Protein AF-A0A0Q7RY65-F1 (afdb_monomer_lite)

pLDDT: mean 75.76, std 14.24, range [39.44, 94.62]

Radius of gyration: 16.36 Å; chains: 1; bounding box: 36×32×46 Å

Structure (mmCIF, N/CA/C/O backbone):
data_AF-A0A0Q7RY65-F1
#
_entry.id   AF-A0A0Q7RY65-F1
#
loop_
_atom_site.group_PDB
_atom_site.id
_atom_site.type_symbol
_atom_site.label_atom_id
_atom_site.label_alt_id
_atom_site.label_comp_id
_atom_site.label_asym_id
_atom_site.label_entity_id
_atom_site.label_seq_id
_atom_site.pdbx_PDB_ins_code
_atom_site.Cartn_x
_atom_site.Cartn_y
_atom_site.Cartn_z
_atom_site.occupancy
_atom_site.B_iso_or_equiv
_atom_site.auth_seq_id
_atom_site.auth_comp_id
_atom_site.auth_asym_id
_atom_site.auth_atom_id
_atom_site.pdbx_PDB_model_num
ATOM 1 N N . MET A 1 1 ? 21.106 17.024 -2.843 1.00 47.72 1 MET A N 1
ATOM 2 C CA . MET A 1 1 ? 20.033 16.094 -3.277 1.00 47.72 1 MET A CA 1
ATOM 3 C C . MET A 1 1 ? 19.678 15.037 -2.225 1.00 47.72 1 MET A C 1
ATOM 5 O O . MET A 1 1 ? 18.516 14.675 -2.132 1.00 47.72 1 MET A O 1
ATOM 9 N N . THR A 1 2 ? 20.611 14.593 -1.378 1.00 52.59 2 THR A N 1
ATOM 10 C CA . THR A 1 2 ? 20.388 13.578 -0.322 1.00 52.59 2 THR A CA 1
ATOM 11 C C . THR A 1 2 ? 19.384 13.972 0.772 1.00 52.59 2 THR A C 1
ATOM 13 O O . THR A 1 2 ? 18.606 13.130 1.206 1.00 52.59 2 THR A O 1
ATOM 16 N N . GLN A 1 3 ? 19.328 15.242 1.191 1.00 45.72 3 GLN A N 1
ATOM 17 C CA . GLN A 1 3 ? 18.389 15.688 2.237 1.00 45.72 3 GLN A CA 1
ATOM 18 C C . GLN A 1 3 ? 16.913 15.611 1.815 1.00 45.72 3 GLN A C 1
ATOM 20 O O . GLN A 1 3 ? 16.076 15.239 2.629 1.00 45.72 3 GLN A O 1
ATOM 25 N N . ALA A 1 4 ? 16.590 15.908 0.551 1.00 53.00 4 ALA A N 1
ATOM 26 C CA . ALA A 1 4 ? 15.216 15.842 0.049 1.00 53.00 4 ALA A CA 1
ATOM 27 C C . ALA A 1 4 ? 14.697 14.395 -0.015 1.00 53.00 4 ALA A C 1
ATOM 29 O O . ALA A 1 4 ? 13.539 14.145 0.312 1.00 53.00 4 ALA A O 1
ATOM 30 N N . ILE A 1 5 ? 15.573 13.446 -0.368 1.00 52.88 5 ILE A N 1
ATOM 31 C CA . ILE A 1 5 ? 15.277 12.005 -0.399 1.00 52.88 5 ILE A CA 1
ATOM 32 C C . ILE A 1 5 ? 15.056 11.476 1.022 1.00 52.88 5 ILE A C 1
ATOM 34 O O . ILE A 1 5 ? 14.090 10.765 1.287 1.00 52.88 5 ILE A O 1
ATOM 38 N N . LEU A 1 6 ? 15.912 11.880 1.967 1.00 48.84 6 LEU A N 1
ATOM 39 C CA . LEU A 1 6 ? 15.738 11.521 3.372 1.00 48.84 6 LEU A CA 1
ATOM 40 C C . LEU A 1 6 ? 14.426 12.079 3.929 1.00 48.84 6 LEU A C 1
ATOM 42 O O . LEU A 1 6 ? 13.710 11.346 4.595 1.00 48.84 6 LEU A O 1
ATOM 46 N N . PHE A 1 7 ? 14.057 13.323 3.614 1.00 52.25 7 PHE A N 1
ATOM 47 C CA . PHE A 1 7 ? 12.803 13.918 4.088 1.00 52.25 7 PHE A CA 1
ATOM 48 C C . PHE A 1 7 ? 11.559 13.247 3.483 1.00 52.25 7 PHE A C 1
ATOM 50 O O . PHE A 1 7 ? 10.606 12.950 4.201 1.00 52.25 7 PHE A O 1
ATOM 57 N N . THR A 1 8 ? 11.578 12.958 2.180 1.00 56.62 8 THR A N 1
ATOM 58 C CA . THR A 1 8 ? 10.465 12.282 1.487 1.00 56.62 8 THR A CA 1
ATOM 59 C C . THR A 1 8 ? 10.279 10.833 1.926 1.00 56.62 8 THR A C 1
ATOM 61 O O . THR A 1 8 ? 9.149 10.360 1.911 1.00 56.62 8 THR A O 1
ATOM 64 N N . ALA A 1 9 ? 11.332 10.145 2.377 1.00 56.44 9 ALA A N 1
ATOM 65 C CA . ALA A 1 9 ? 11.234 8.787 2.917 1.00 56.44 9 ALA A CA 1
ATOM 66 C C . ALA A 1 9 ? 10.953 8.745 4.434 1.00 56.44 9 ALA A C 1
ATOM 68 O O . ALA A 1 9 ? 10.169 7.915 4.897 1.00 56.44 9 ALA A O 1
ATOM 69 N N . LEU A 1 10 ? 11.559 9.642 5.224 1.00 57.22 10 LEU A N 1
ATOM 70 C CA . LEU A 1 10 ? 11.429 9.655 6.688 1.00 57.22 10 LEU A CA 1
ATOM 71 C C . LEU A 1 10 ? 10.064 10.148 7.157 1.00 57.22 10 LEU A C 1
ATOM 73 O O . LEU A 1 10 ? 9.551 9.627 8.142 1.00 57.22 10 LEU A O 1
ATOM 77 N N . VAL A 1 11 ? 9.465 11.133 6.484 1.00 59.84 11 VAL A N 1
ATOM 78 C CA . VAL A 1 11 ? 8.182 11.709 6.920 1.00 59.84 11 VAL A CA 1
ATOM 79 C C . VAL A 1 11 ? 7.024 10.700 6.816 1.00 59.84 11 VAL A C 1
ATOM 81 O O . VAL A 1 11 ? 6.314 10.531 7.811 1.00 59.84 11 VAL A O 1
ATOM 84 N N . PRO A 1 12 ? 6.835 9.962 5.701 1.00 63.03 12 PRO A N 1
ATOM 85 C CA . PRO A 1 12 ? 5.822 8.907 5.625 1.00 63.03 12 PRO A CA 1
ATOM 86 C C . PRO A 1 12 ? 6.080 7.778 6.623 1.00 63.03 12 PRO A C 1
ATOM 88 O O . PRO A 1 12 ? 5.140 7.265 7.229 1.00 63.03 12 PRO A O 1
ATOM 91 N N . LEU A 1 13 ? 7.351 7.417 6.833 1.00 68.12 13 LEU A N 1
ATOM 92 C CA . LEU A 1 13 ? 7.739 6.382 7.789 1.00 68.12 13 LEU A CA 1
ATOM 93 C C . LEU A 1 13 ? 7.427 6.802 9.232 1.00 68.12 13 LEU A C 1
ATOM 95 O O . LEU A 1 13 ? 6.849 6.026 9.987 1.00 68.12 13 LEU A O 1
ATOM 99 N N . ALA A 1 14 ? 7.750 8.040 9.608 1.00 63.00 14 ALA A N 1
ATOM 100 C CA . ALA A 1 14 ? 7.439 8.596 10.920 1.00 63.00 14 ALA A CA 1
ATOM 101 C C . ALA A 1 14 ? 5.923 8.681 11.148 1.00 63.00 14 ALA A C 1
ATOM 103 O O . ALA A 1 14 ? 5.447 8.309 12.218 1.00 63.00 14 ALA A O 1
ATOM 104 N N . LEU A 1 15 ? 5.149 9.092 10.137 1.00 64.75 15 LEU A N 1
ATOM 105 C CA . LEU A 1 15 ? 3.684 9.094 10.200 1.00 64.75 15 LEU A CA 1
ATOM 106 C C . LEU A 1 15 ? 3.116 7.685 10.389 1.00 64.75 15 LEU A C 1
ATOM 108 O O . LEU A 1 15 ? 2.242 7.492 11.233 1.00 64.75 15 LEU A O 1
ATOM 112 N N . LEU A 1 16 ? 3.635 6.696 9.659 1.00 70.88 16 LEU A N 1
ATOM 113 C CA . LEU A 1 16 ? 3.258 5.293 9.828 1.00 70.88 16 LEU A CA 1
ATOM 114 C C . LEU A 1 16 ? 3.603 4.765 11.221 1.00 70.88 16 LEU A C 1
ATOM 116 O O . LEU A 1 16 ? 2.784 4.074 11.823 1.00 70.88 16 LEU A O 1
ATOM 120 N N . LEU A 1 17 ? 4.778 5.108 11.754 1.00 71.69 17 LEU A N 1
ATOM 121 C CA . LEU A 1 17 ? 5.197 4.725 13.103 1.00 71.69 17 LEU A CA 1
ATOM 122 C C . LEU A 1 17 ? 4.311 5.366 14.173 1.00 71.69 17 LEU A C 1
ATOM 124 O O . LEU A 1 17 ? 3.895 4.679 15.102 1.00 71.69 17 LEU A O 1
ATOM 128 N N . VAL A 1 18 ? 3.970 6.649 14.029 1.00 66.00 18 VAL A N 1
ATOM 129 C CA . VAL A 1 18 ? 3.051 7.347 14.939 1.00 66.00 18 VAL A CA 1
ATOM 130 C C . VAL A 1 18 ? 1.656 6.730 14.867 1.00 66.00 18 VAL A C 1
ATOM 132 O O . VAL A 1 18 ? 1.062 6.455 15.906 1.00 66.00 18 VAL A O 1
ATOM 135 N N . LEU A 1 19 ? 1.141 6.444 13.670 1.00 67.81 19 LEU A N 1
ATOM 136 C CA . LEU A 1 19 ? -0.158 5.790 13.492 1.00 67.81 19 LEU A CA 1
ATOM 137 C C . LEU A 1 19 ? -0.166 4.372 14.070 1.00 67.81 19 LEU A C 1
ATOM 139 O O . LEU A 1 19 ? -1.091 4.019 14.799 1.00 67.81 19 LEU A O 1
ATOM 143 N N . GLY A 1 20 ? 0.885 3.588 13.825 1.00 69.38 20 GLY A N 1
ATOM 144 C CA . GLY A 1 20 ? 1.069 2.267 14.423 1.00 69.38 20 GLY A CA 1
ATOM 145 C C . GLY A 1 20 ? 1.127 2.335 15.949 1.00 69.38 20 GLY A C 1
ATOM 146 O O . GLY A 1 20 ? 0.429 1.585 16.629 1.00 69.38 20 GLY A O 1
ATOM 147 N N . PHE A 1 21 ? 1.882 3.287 16.502 1.00 66.75 21 PHE A N 1
ATOM 148 C CA . PHE A 1 21 ? 1.978 3.508 17.944 1.00 66.75 21 PHE A CA 1
ATOM 149 C C . PHE A 1 21 ? 0.631 3.913 18.556 1.00 66.75 21 PHE A C 1
ATOM 151 O O . PHE A 1 21 ? 0.224 3.356 19.574 1.00 66.75 21 PHE A O 1
ATOM 158 N N . VAL A 1 22 ? -0.107 4.828 17.922 1.00 67.00 22 VAL A N 1
ATOM 159 C CA . VAL A 1 22 ? -1.441 5.252 18.375 1.00 67.00 22 VAL A CA 1
ATOM 160 C C . VAL A 1 22 ? -2.418 4.074 18.363 1.00 67.00 22 VAL A C 1
ATOM 162 O O . VAL A 1 22 ? -3.117 3.865 19.357 1.00 67.00 22 VAL A O 1
ATOM 165 N N . LEU A 1 23 ? -2.409 3.259 17.303 1.00 67.50 23 LEU A N 1
ATOM 166 C CA . LEU A 1 23 ? -3.238 2.053 17.190 1.00 67.50 23 LEU A CA 1
ATOM 167 C C . LEU A 1 23 ? -2.888 0.986 18.243 1.00 67.50 23 LEU A C 1
ATOM 169 O O . LEU A 1 23 ? -3.790 0.315 18.753 1.00 67.50 23 LEU A O 1
ATOM 173 N N . LEU A 1 24 ? -1.606 0.845 18.598 1.00 67.31 24 LEU A N 1
ATOM 174 C CA . LEU A 1 24 ? -1.114 -0.126 19.585 1.00 67.31 24 LEU A CA 1
ATOM 175 C C . LEU A 1 24 ? -1.259 0.345 21.040 1.00 67.31 24 LEU A C 1
ATOM 177 O O . LEU A 1 24 ? -1.410 -0.486 21.932 1.00 67.31 24 LEU A O 1
ATOM 181 N N . SER A 1 25 ? -1.261 1.657 21.294 1.00 67.31 25 SER A N 1
ATOM 182 C CA . SER A 1 25 ? -1.298 2.234 22.648 1.00 67.31 25 SER A CA 1
ATOM 183 C C . SER A 1 25 ? -2.596 1.967 23.424 1.00 67.31 25 SER A C 1
ATOM 185 O O . SER A 1 25 ? -2.658 2.238 24.622 1.00 67.31 25 SER A O 1
ATOM 187 N N . GLY A 1 26 ? -3.654 1.489 22.757 1.00 65.00 26 GLY A N 1
ATOM 188 C CA . GLY A 1 26 ? -4.951 1.196 23.381 1.00 65.00 26 GLY A CA 1
ATOM 189 C C . GLY A 1 26 ? -5.710 2.429 23.887 1.00 65.00 26 GLY A C 1
ATOM 190 O O . GLY A 1 26 ? -6.780 2.285 24.467 1.00 65.00 26 GLY A O 1
ATOM 191 N N . ARG A 1 27 ? -5.189 3.644 23.656 1.00 70.25 27 ARG A N 1
ATOM 192 C CA . ARG A 1 27 ? -5.794 4.907 24.113 1.00 70.25 27 ARG A CA 1
ATOM 193 C C . ARG A 1 27 ? -7.013 5.338 23.295 1.00 70.25 27 ARG A C 1
ATOM 195 O O . ARG A 1 27 ? -7.726 6.252 23.697 1.00 70.25 27 ARG A O 1
ATOM 202 N N . MET A 1 28 ? -7.251 4.706 22.147 1.00 70.50 28 MET A N 1
ATOM 203 C CA . MET A 1 28 ? -8.426 4.959 21.314 1.00 70.50 28 MET A CA 1
ATOM 204 C C . MET A 1 28 ? -9.573 4.021 21.672 1.00 70.50 28 MET A C 1
ATOM 206 O O . MET A 1 28 ? -9.385 2.809 21.787 1.00 70.50 28 MET A O 1
ATOM 210 N N . SER A 1 29 ? -10.784 4.578 21.752 1.00 79.81 29 SER A N 1
ATOM 211 C CA . SER A 1 29 ? -12.000 3.771 21.818 1.00 79.81 29 SER A CA 1
ATOM 212 C C . SER A 1 29 ? -12.121 2.893 20.572 1.00 79.81 29 SER A C 1
ATOM 214 O O . SER A 1 29 ? -11.694 3.263 19.475 1.00 79.81 29 SER A O 1
ATOM 216 N N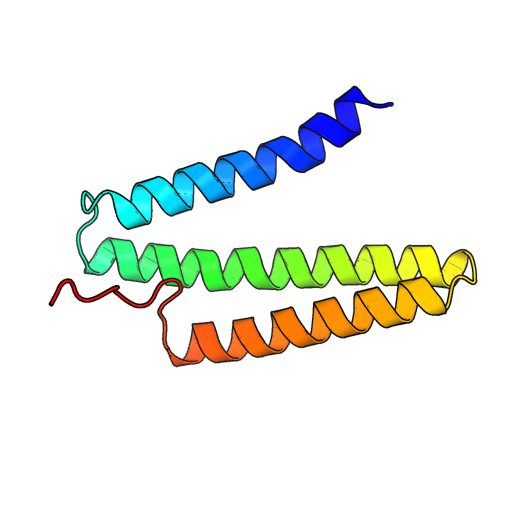 . GLU A 1 30 ? -12.730 1.722 20.725 1.00 78.19 30 GLU A N 1
ATOM 217 C CA . GLU A 1 30 ? -12.810 0.726 19.654 1.00 78.19 30 GLU A CA 1
ATOM 218 C C . GLU A 1 30 ? -13.536 1.258 18.403 1.00 78.19 30 GLU A C 1
ATOM 220 O O . GLU A 1 30 ? -13.154 0.950 17.273 1.00 78.19 30 GLU A O 1
ATOM 225 N N . ALA A 1 31 ? -14.519 2.144 18.595 1.00 79.50 31 ALA A N 1
ATOM 226 C CA . ALA A 1 31 ? -15.222 2.828 17.513 1.00 79.50 31 ALA A CA 1
ATOM 227 C C . ALA A 1 31 ? -14.325 3.818 16.745 1.00 79.50 31 ALA A C 1
ATOM 229 O O . ALA A 1 31 ? -14.339 3.829 15.513 1.00 79.50 31 ALA A O 1
ATOM 230 N N . VAL A 1 32 ? -13.529 4.631 17.452 1.00 80.38 32 VAL A N 1
ATOM 231 C CA . VAL A 1 32 ? -12.600 5.592 16.829 1.00 80.38 32 VAL A CA 1
ATOM 232 C C . VAL A 1 32 ? -11.473 4.850 16.123 1.00 80.38 32 VAL A C 1
ATOM 234 O O . VAL A 1 32 ? -11.171 5.153 14.972 1.00 80.38 32 VAL A O 1
ATOM 237 N N . ARG A 1 33 ? -10.920 3.816 16.762 1.00 78.12 33 ARG A N 1
ATOM 238 C CA . ARG A 1 33 ? -9.878 2.971 16.180 1.00 78.12 33 ARG A CA 1
ATOM 239 C C . ARG A 1 33 ? -10.319 2.354 14.855 1.00 78.12 33 ARG A C 1
ATOM 241 O O . ARG A 1 33 ? -9.595 2.472 13.876 1.00 78.12 33 ARG A O 1
ATOM 248 N N . ARG A 1 34 ? -11.515 1.755 14.788 1.00 78.94 34 ARG A N 1
ATOM 249 C CA . ARG A 1 34 ? -12.039 1.183 13.534 1.00 78.94 34 ARG A CA 1
ATOM 250 C C . ARG A 1 34 ? -12.173 2.226 12.428 1.00 78.94 34 ARG A C 1
ATOM 252 O O . ARG A 1 34 ? -11.845 1.930 11.287 1.00 78.94 34 ARG A O 1
ATOM 259 N N . ARG A 1 35 ? -12.634 3.442 12.747 1.00 81.81 35 ARG A N 1
ATOM 260 C CA . ARG A 1 35 ? -12.722 4.535 11.761 1.00 81.81 35 ARG A CA 1
ATOM 261 C C . ARG A 1 35 ? -11.343 4.955 11.262 1.00 81.81 35 ARG A C 1
ATOM 263 O O . ARG A 1 35 ? -11.174 5.144 10.063 1.00 81.81 35 ARG A O 1
ATOM 270 N N . VAL A 1 36 ? -10.372 5.065 12.167 1.00 82.12 36 VAL A N 1
ATOM 271 C CA . VAL A 1 36 ? -8.988 5.418 11.828 1.00 82.12 36 VAL A CA 1
ATOM 272 C C . VAL A 1 36 ? -8.330 4.322 10.996 1.00 82.12 36 VAL A C 1
ATOM 274 O O . VAL A 1 36 ? -7.739 4.648 9.977 1.00 82.12 36 VAL A O 1
ATOM 277 N N . GLU A 1 37 ? -8.4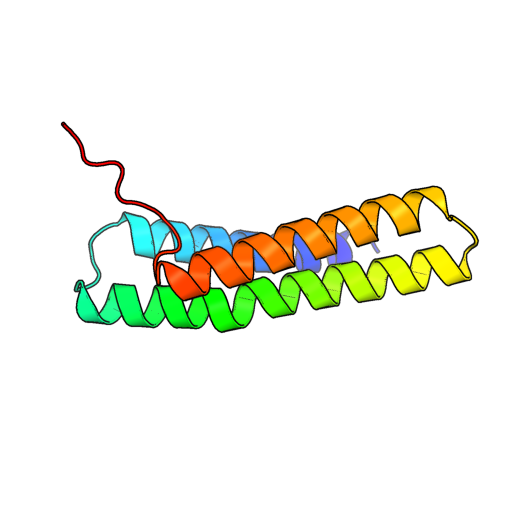80 3.044 11.356 1.00 80.69 37 GLU A N 1
ATOM 278 C CA . GLU A 1 37 ? -7.965 1.918 10.562 1.00 80.69 37 GLU A CA 1
ATOM 279 C C . GLU A 1 37 ? -8.564 1.912 9.154 1.00 80.69 37 GLU A C 1
ATOM 281 O O . GLU A 1 37 ? -7.834 1.786 8.178 1.00 80.69 37 GLU A O 1
ATOM 286 N N . LEU A 1 38 ? -9.875 2.114 9.028 1.00 82.12 38 LEU A N 1
ATOM 287 C CA . LEU A 1 38 ? -10.543 2.141 7.728 1.00 82.12 38 LEU A CA 1
ATOM 288 C C . LEU A 1 38 ? -10.094 3.350 6.890 1.00 82.12 38 LEU A C 1
ATOM 290 O O . LEU A 1 38 ? -9.818 3.201 5.703 1.00 82.12 38 LEU A O 1
ATO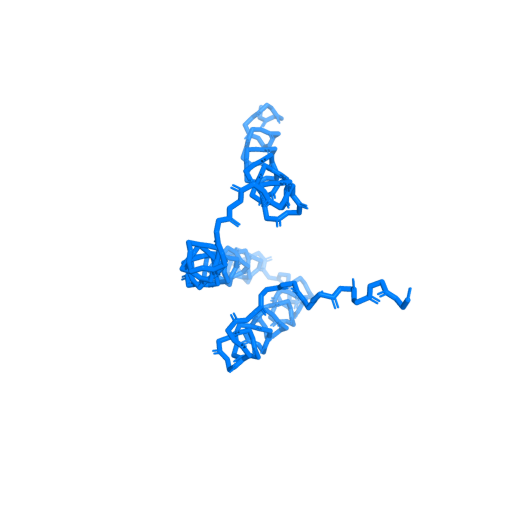M 294 N N . GLY A 1 39 ? -9.936 4.523 7.511 1.00 81.75 39 GLY A N 1
ATOM 295 C CA . GLY A 1 39 ? -9.365 5.705 6.859 1.00 81.75 39 GLY A CA 1
ATOM 296 C C . GLY A 1 39 ? -7.924 5.481 6.394 1.00 81.75 39 GLY A C 1
ATOM 297 O O . GLY A 1 39 ? -7.579 5.812 5.265 1.00 81.75 39 GLY A O 1
ATOM 298 N N . LEU A 1 40 ? -7.101 4.844 7.226 1.00 81.00 40 LEU A N 1
ATOM 299 C CA . LEU A 1 40 ? -5.737 4.449 6.880 1.00 81.00 40 LEU A CA 1
ATOM 300 C C . LEU A 1 40 ? -5.709 3.466 5.713 1.00 81.00 40 LEU A C 1
ATOM 302 O O . LEU A 1 40 ? -4.908 3.652 4.808 1.00 81.00 40 LEU A O 1
ATOM 306 N N . ILE A 1 41 ? -6.586 2.460 5.696 1.00 81.94 41 ILE A N 1
ATOM 307 C CA . ILE A 1 41 ? -6.685 1.511 4.579 1.00 81.94 41 ILE A CA 1
ATOM 308 C C . ILE A 1 41 ? -6.997 2.263 3.283 1.00 81.94 41 ILE A C 1
ATOM 310 O O . ILE A 1 41 ? -6.333 2.044 2.273 1.00 81.94 41 ILE A O 1
ATOM 314 N N . LEU A 1 42 ? -7.972 3.174 3.324 1.00 84.50 42 LEU A N 1
ATOM 315 C CA . LEU A 1 42 ? -8.422 3.941 2.161 1.00 84.50 42 LEU A CA 1
ATOM 316 C C . LEU A 1 42 ? -7.403 4.967 1.655 1.00 84.50 42 LEU A C 1
ATOM 318 O O . LEU A 1 42 ? -7.470 5.339 0.490 1.00 84.50 42 LEU A O 1
ATOM 322 N N . ILE A 1 43 ? -6.477 5.428 2.497 1.00 83.00 43 ILE A N 1
ATOM 323 C CA . ILE A 1 43 ? -5.469 6.423 2.108 1.00 83.00 43 ILE A CA 1
ATOM 324 C C . ILE A 1 43 ? -4.134 5.748 1.787 1.00 83.00 43 ILE A C 1
ATOM 326 O O . ILE A 1 43 ? -3.568 5.970 0.719 1.00 83.00 43 ILE A O 1
ATOM 330 N N . ALA A 1 44 ? -3.630 4.912 2.694 1.00 82.38 44 ALA A N 1
ATOM 331 C CA . ALA A 1 44 ? -2.283 4.364 2.611 1.00 82.38 44 ALA A CA 1
ATOM 332 C C . ALA A 1 44 ? -2.127 3.410 1.425 1.00 82.38 44 ALA A C 1
ATOM 334 O O . ALA A 1 44 ? -1.185 3.564 0.652 1.00 82.38 44 ALA A O 1
ATOM 335 N N . TYR A 1 45 ? -3.047 2.457 1.239 1.00 81.62 45 TYR A N 1
ATOM 336 C CA . TYR A 1 45 ? -2.921 1.485 0.150 1.00 81.62 45 TYR A CA 1
ATOM 337 C C . TYR A 1 45 ? -2.967 2.141 -1.237 1.00 81.62 45 TYR A C 1
ATOM 339 O O . TYR A 1 45 ? -2.042 1.895 -2.012 1.00 81.62 45 TYR A O 1
ATOM 347 N N . PRO A 1 46 ? -3.951 3.005 -1.568 1.00 86.62 46 PRO A N 1
ATOM 348 C CA . PRO A 1 46 ? -3.936 3.715 -2.846 1.00 86.62 46 PRO A CA 1
ATOM 349 C C . PRO A 1 46 ? -2.698 4.593 -3.032 1.00 86.62 46 PRO A C 1
ATOM 351 O O . PRO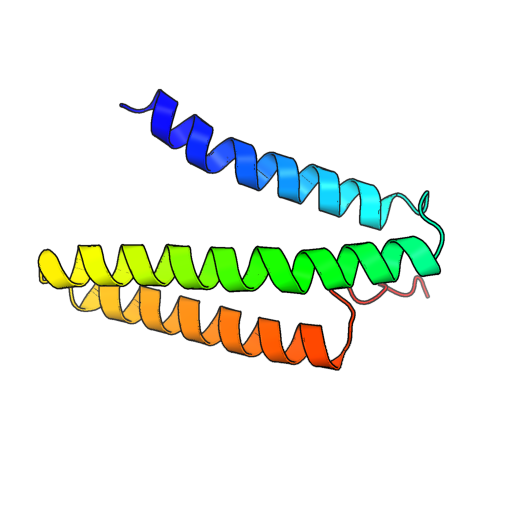 A 1 46 ? -2.133 4.605 -4.123 1.00 86.62 46 PRO A O 1
ATOM 354 N N . ALA A 1 47 ? -2.231 5.274 -1.980 1.00 85.81 47 ALA A N 1
ATOM 355 C CA . ALA A 1 47 ? -1.016 6.083 -2.052 1.00 85.81 47 ALA A CA 1
ATOM 356 C C . ALA A 1 47 ? 0.223 5.233 -2.380 1.00 85.81 47 ALA A C 1
ATOM 358 O O . ALA A 1 47 ? 1.002 5.598 -3.263 1.00 85.81 47 ALA A O 1
ATOM 359 N N . PHE A 1 48 ? 0.389 4.076 -1.731 1.00 83.00 48 PHE A N 1
ATOM 360 C CA . PHE A 1 48 ? 1.477 3.147 -2.046 1.00 83.00 48 PHE A CA 1
ATOM 361 C C . PHE A 1 48 ? 1.370 2.595 -3.465 1.00 83.00 48 PHE A C 1
ATOM 363 O O . PHE A 1 48 ? 2.358 2.615 -4.193 1.00 83.00 48 PHE A O 1
ATOM 370 N N . ILE A 1 49 ? 0.181 2.160 -3.887 1.00 86.06 49 ILE A N 1
ATOM 371 C CA . ILE A 1 49 ? -0.051 1.656 -5.247 1.00 86.06 49 ILE A CA 1
ATOM 372 C C . ILE A 1 49 ? 0.332 2.712 -6.290 1.00 86.06 49 ILE A C 1
ATOM 374 O O . ILE A 1 49 ? 1.078 2.403 -7.215 1.00 86.06 49 ILE A O 1
ATOM 378 N N . LEU A 1 50 ? -0.117 3.960 -6.120 1.00 88.38 50 LEU A N 1
ATOM 379 C CA . LEU A 1 50 ? 0.222 5.063 -7.023 1.00 88.38 50 LEU A CA 1
ATOM 380 C C . LEU A 1 50 ? 1.723 5.367 -7.036 1.00 88.38 50 LEU A C 1
ATOM 382 O O . LEU A 1 50 ? 2.282 5.617 -8.100 1.00 88.38 50 LEU A O 1
ATOM 386 N N . THR A 1 51 ? 2.380 5.299 -5.878 1.00 85.88 51 THR A N 1
ATOM 387 C CA . THR A 1 51 ? 3.826 5.541 -5.751 1.00 85.88 51 THR A CA 1
ATOM 388 C C . THR A 1 51 ? 4.638 4.488 -6.504 1.00 85.88 51 THR A C 1
ATOM 390 O O . THR A 1 51 ? 5.591 4.811 -7.215 1.00 85.88 51 THR A O 1
ATOM 393 N N . TRP A 1 52 ? 4.264 3.215 -6.379 1.00 83.88 52 TRP A N 1
ATOM 394 C CA . TRP A 1 52 ? 4.922 2.141 -7.120 1.00 83.88 52 TRP A CA 1
ATOM 395 C C . TRP A 1 52 ? 4.582 2.191 -8.611 1.00 83.88 52 TRP A C 1
ATOM 397 O O . TRP A 1 52 ? 5.455 1.939 -9.435 1.00 83.88 52 TRP A O 1
ATOM 407 N N . ALA A 1 53 ? 3.360 2.589 -8.976 1.00 88.62 53 ALA A N 1
ATOM 408 C CA . ALA A 1 53 ? 2.969 2.783 -10.371 1.00 88.62 53 ALA A CA 1
ATOM 409 C C . ALA A 1 53 ? 3.760 3.917 -11.039 1.00 88.62 53 ALA A C 1
ATOM 411 O O . ALA A 1 53 ? 4.217 3.756 -12.170 1.00 88.62 53 ALA A O 1
ATOM 412 N N . SER A 1 54 ? 3.991 5.035 -10.341 1.00 88.25 54 SER A N 1
ATOM 413 C CA . SER A 1 54 ? 4.808 6.128 -10.877 1.00 88.25 54 SER A CA 1
ATOM 414 C C . SER A 1 54 ? 6.273 5.722 -11.047 1.00 88.25 54 SER A C 1
ATOM 416 O O . SER A 1 54 ? 6.899 6.107 -12.030 1.00 88.25 54 SER A O 1
ATOM 418 N N . GLN A 1 55 ? 6.819 4.916 -10.128 1.00 83.81 55 GLN A N 1
ATOM 419 C CA . GLN A 1 55 ? 8.170 4.362 -10.276 1.00 83.81 55 GLN A CA 1
ATOM 420 C C . GLN A 1 55 ? 8.252 3.350 -11.423 1.00 83.81 55 GLN A C 1
ATOM 422 O O . GLN A 1 55 ? 9.179 3.423 -12.222 1.00 83.81 55 GLN A O 1
ATOM 427 N N . ALA A 1 56 ? 7.265 2.459 -11.563 1.00 88.88 56 ALA A N 1
ATOM 428 C CA . ALA A 1 56 ? 7.187 1.528 -12.688 1.00 88.88 56 ALA A CA 1
ATOM 429 C C . ALA A 1 56 ? 7.200 2.276 -14.030 1.00 88.88 56 ALA A C 1
ATOM 431 O O . ALA A 1 56 ? 7.921 1.894 -14.946 1.00 88.88 56 ALA A O 1
ATOM 432 N N . TRP A 1 57 ? 6.458 3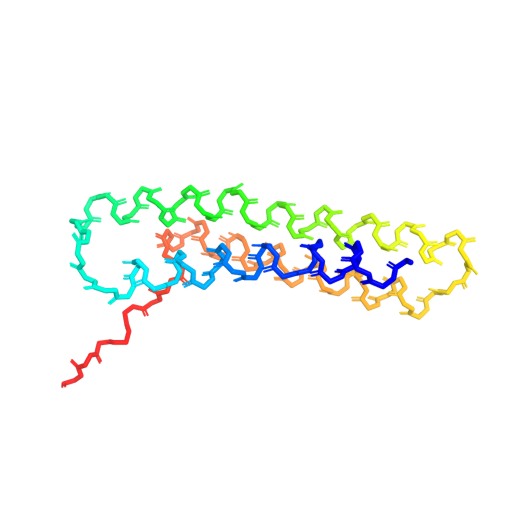.382 -14.123 1.00 90.31 57 TRP A N 1
ATOM 433 C CA . TRP A 1 57 ? 6.450 4.239 -15.307 1.00 90.31 57 TRP A CA 1
ATOM 434 C C . TRP A 1 57 ? 7.811 4.895 -15.583 1.00 90.31 57 TRP A C 1
ATOM 436 O O . TRP A 1 57 ? 8.223 4.982 -16.738 1.00 90.31 57 TRP A O 1
ATOM 446 N N . ALA A 1 58 ? 8.527 5.338 -14.545 1.00 89.69 58 ALA A N 1
ATOM 447 C CA . ALA A 1 58 ? 9.876 5.883 -14.697 1.00 89.69 58 ALA A CA 1
ATOM 448 C C . ALA A 1 58 ? 10.855 4.823 -15.235 1.00 89.69 58 ALA A C 1
ATOM 450 O O . ALA A 1 58 ? 11.499 5.053 -16.256 1.00 89.69 58 ALA A O 1
ATOM 451 N N . TYR A 1 59 ? 10.879 3.626 -14.638 1.00 89.31 59 TYR A N 1
ATOM 452 C CA . TYR A 1 59 ? 11.739 2.527 -15.097 1.00 89.31 59 TYR A CA 1
ATOM 453 C C . TYR A 1 59 ? 11.390 2.038 -16.506 1.00 89.31 59 TYR A C 1
ATOM 455 O O . TYR A 1 59 ? 12.277 1.662 -17.270 1.00 89.31 59 TYR A O 1
ATOM 463 N N . GLN A 1 60 ? 10.109 2.089 -16.888 1.00 94.06 60 GLN A N 1
ATOM 464 C CA . GLN A 1 60 ? 9.684 1.775 -18.250 1.00 94.06 60 GLN A CA 1
ATOM 465 C C . GLN A 1 60 ? 10.300 2.746 -19.266 1.00 94.06 60 GLN A C 1
ATOM 467 O O . GLN A 1 60 ? 10.735 2.311 -20.331 1.00 94.06 60 GLN A O 1
ATOM 472 N N . GLN A 1 61 ? 10.357 4.044 -18.950 1.00 94.62 61 GLN A N 1
ATOM 473 C CA . GLN A 1 61 ? 10.986 5.041 -19.825 1.00 94.62 61 GLN A CA 1
ATOM 474 C C . GLN A 1 61 ? 12.506 4.868 -19.921 1.00 94.62 61 GLN A C 1
ATOM 476 O O . GLN A 1 61 ? 13.087 5.164 -20.961 1.00 94.62 61 GLN A O 1
ATOM 481 N N . GLU A 1 62 ? 13.140 4.355 -18.866 1.00 94.19 62 GLU A N 1
ATOM 482 C CA . GLU A 1 62 ? 14.572 4.028 -18.838 1.00 94.19 62 GLU A CA 1
ATOM 483 C C . GLU A 1 62 ? 14.899 2.695 -19.542 1.00 94.19 62 GLU A C 1
ATOM 485 O O . GLU A 1 62 ? 16.066 2.387 -19.778 1.00 94.19 62 GLU A O 1
ATOM 490 N N . GLY A 1 63 ? 13.882 1.907 -19.913 1.00 93.88 63 GLY A N 1
ATOM 491 C CA . GLY A 1 63 ? 14.043 0.600 -20.554 1.00 93.88 63 GLY A CA 1
ATOM 492 C C . GLY A 1 63 ? 14.427 -0.535 -19.595 1.00 93.88 63 GLY A C 1
ATOM 493 O O . GLY A 1 63 ? 14.745 -1.634 -20.055 1.00 93.88 63 GLY A O 1
ATOM 494 N N . ASP A 1 64 ? 14.375 -0.309 -18.278 1.00 92.00 64 ASP A N 1
ATOM 495 C CA . ASP A 1 64 ? 14.666 -1.325 -17.261 1.00 92.00 64 ASP A CA 1
ATOM 496 C C . ASP A 1 64 ? 13.426 -2.182 -16.963 1.00 92.00 64 ASP A C 1
ATOM 498 O O . ASP A 1 64 ? 12.695 -2.008 -15.983 1.00 92.00 64 ASP A O 1
ATOM 502 N N . TRP A 1 65 ? 13.188 -3.159 -17.835 1.00 91.12 65 TRP A N 1
ATOM 503 C CA . TRP A 1 65 ? 12.063 -4.089 -17.719 1.00 91.12 65 TRP A CA 1
ATOM 504 C C . TRP A 1 65 ? 12.120 -4.988 -16.478 1.00 91.12 65 TRP A C 1
ATOM 506 O O . TRP A 1 65 ? 11.076 -5.473 -16.022 1.00 91.12 65 TRP A O 1
ATOM 516 N N . PHE A 1 66 ? 13.310 -5.209 -15.913 1.00 91.75 66 PHE A N 1
ATOM 517 C CA . PHE A 1 66 ? 13.458 -5.985 -14.686 1.00 91.75 66 PHE A CA 1
ATOM 518 C C . PHE A 1 66 ? 12.864 -5.217 -13.502 1.00 91.75 66 PHE A C 1
ATOM 520 O O . PHE A 1 66 ? 12.002 -5.750 -12.796 1.00 91.75 66 PHE A O 1
ATOM 527 N N . MET A 1 67 ? 13.230 -3.941 -13.342 1.00 82.44 67 MET A N 1
ATOM 528 C CA . MET A 1 67 ? 12.661 -3.089 -12.294 1.00 82.44 67 MET A CA 1
ATOM 529 C C . MET A 1 67 ? 11.163 -2.847 -12.490 1.00 82.44 67 MET A C 1
ATOM 531 O O . MET A 1 67 ? 10.409 -2.931 -11.520 1.00 82.44 67 MET A O 1
ATOM 535 N N . VAL A 1 68 ? 10.689 -2.655 -13.727 1.00 88.38 68 VAL A N 1
ATOM 536 C CA . VAL A 1 68 ? 9.243 -2.567 -14.023 1.00 88.38 68 VAL A CA 1
ATOM 537 C C . VAL A 1 68 ? 8.494 -3.797 -13.504 1.00 88.38 68 VAL A C 1
ATOM 539 O O . VAL A 1 68 ? 7.464 -3.666 -12.840 1.00 88.38 68 VAL A O 1
ATOM 542 N N . SER A 1 69 ? 9.026 -4.995 -13.760 1.00 91.31 69 SER A N 1
ATOM 543 C CA . SER A 1 69 ? 8.407 -6.253 -13.329 1.00 91.31 69 SER A CA 1
ATOM 544 C C . SER A 1 69 ? 8.327 -6.354 -11.803 1.00 91.31 69 SER A C 1
ATOM 546 O O . SER A 1 69 ? 7.282 -6.723 -11.265 1.00 91.31 69 SER A O 1
ATOM 548 N N . ILE A 1 70 ? 9.392 -5.962 -11.093 1.00 88.88 70 ILE A N 1
ATOM 549 C CA . ILE A 1 70 ? 9.405 -5.906 -9.622 1.00 88.88 70 ILE A CA 1
ATOM 550 C C . ILE A 1 70 ? 8.325 -4.947 -9.110 1.00 88.88 70 ILE A C 1
ATOM 552 O O . ILE A 1 70 ? 7.551 -5.306 -8.219 1.00 88.88 70 ILE A O 1
ATOM 556 N N . MET A 1 71 ? 8.231 -3.748 -9.689 1.00 85.75 71 MET A N 1
ATOM 557 C CA . MET A 1 71 ? 7.246 -2.749 -9.269 1.00 85.75 71 MET A CA 1
ATOM 558 C C . MET A 1 71 ? 5.808 -3.220 -9.515 1.00 85.75 71 MET A C 1
ATOM 560 O O . MET A 1 71 ? 4.948 -3.019 -8.660 1.00 85.75 71 MET A O 1
ATOM 564 N N . LEU A 1 72 ? 5.539 -3.917 -10.623 1.00 90.00 72 LEU A N 1
ATOM 565 C CA . LEU A 1 72 ? 4.226 -4.512 -10.896 1.00 90.00 72 LEU A CA 1
ATOM 566 C C . LEU A 1 72 ? 3.844 -5.588 -9.872 1.00 90.00 72 LEU A C 1
ATOM 568 O O . LEU A 1 72 ? 2.699 -5.618 -9.415 1.00 90.00 72 LEU A O 1
ATOM 572 N N . VAL A 1 73 ? 4.792 -6.437 -9.462 1.00 89.88 73 VAL A N 1
ATOM 573 C CA . VAL A 1 73 ? 4.564 -7.431 -8.399 1.00 89.88 73 VAL A CA 1
ATOM 574 C C . VAL A 1 73 ? 4.251 -6.741 -7.070 1.00 89.88 73 VAL A C 1
ATOM 576 O O . VAL A 1 73 ? 3.310 -7.142 -6.378 1.00 89.88 73 VAL A O 1
ATOM 579 N N . LEU A 1 74 ? 4.976 -5.671 -6.728 1.00 82.44 74 LEU A N 1
ATOM 580 C CA . LEU A 1 74 ? 4.684 -4.870 -5.537 1.00 82.44 74 LEU A CA 1
ATOM 581 C C . LEU A 1 74 ? 3.273 -4.275 -5.604 1.00 82.44 74 LEU A C 1
ATOM 583 O O . LEU A 1 74 ? 2.492 -4.481 -4.675 1.00 82.44 74 LEU A O 1
ATOM 587 N N . ILE A 1 75 ? 2.904 -3.628 -6.712 1.00 87.88 75 ILE A N 1
ATOM 588 C CA . ILE A 1 75 ? 1.556 -3.077 -6.928 1.00 87.88 75 ILE A CA 1
ATOM 589 C C . ILE A 1 75 ? 0.487 -4.154 -6.735 1.00 87.88 75 ILE A C 1
ATOM 591 O O . ILE A 1 75 ? -0.466 -3.939 -5.984 1.00 87.88 75 ILE A O 1
ATOM 595 N N . ALA A 1 76 ? 0.655 -5.3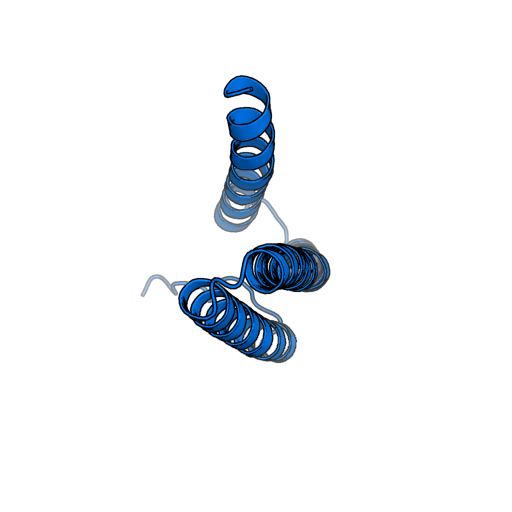24 -7.358 1.00 90.44 76 ALA A N 1
ATOM 596 C CA . ALA A 1 76 ? -0.284 -6.432 -7.233 1.00 90.44 76 ALA A CA 1
ATOM 597 C C . ALA A 1 76 ? -0.412 -6.905 -5.776 1.00 90.44 76 ALA A C 1
ATOM 599 O O . ALA A 1 76 ? -1.525 -7.086 -5.280 1.00 90.44 76 ALA A O 1
ATOM 600 N N . SER A 1 77 ? 0.706 -7.040 -5.057 1.00 85.56 77 SER A N 1
ATOM 601 C CA . SER A 1 77 ? 0.696 -7.443 -3.646 1.00 85.56 77 SER A CA 1
ATOM 602 C C . SER A 1 77 ? -0.040 -6.435 -2.754 1.00 85.56 77 SER A C 1
ATOM 604 O O . SER A 1 77 ? -0.883 -6.832 -1.945 1.00 85.56 77 SER A O 1
ATOM 606 N N . PHE A 1 78 ? 0.194 -5.132 -2.946 1.00 82.94 78 PHE A N 1
ATOM 607 C CA . PHE A 1 78 ? -0.501 -4.077 -2.211 1.00 82.94 78 PHE A CA 1
ATOM 608 C C . PHE A 1 78 ? -1.985 -4.011 -2.581 1.00 82.94 78 PHE A C 1
ATOM 610 O O . PHE A 1 78 ? -2.812 -3.820 -1.696 1.00 82.94 78 PHE A O 1
ATOM 617 N N . ALA A 1 79 ? -2.349 -4.227 -3.846 1.00 87.62 79 ALA A N 1
ATOM 618 C CA . ALA A 1 79 ? -3.744 -4.278 -4.279 1.00 87.62 79 ALA A CA 1
ATOM 619 C C . ALA A 1 79 ? -4.498 -5.464 -3.654 1.00 87.62 79 ALA A C 1
ATOM 621 O O . ALA A 1 79 ? -5.611 -5.297 -3.153 1.00 87.62 79 ALA A O 1
ATOM 622 N N . VAL A 1 80 ? -3.884 -6.651 -3.607 1.00 89.44 80 VAL A N 1
ATOM 623 C CA . VAL A 1 80 ? -4.459 -7.819 -2.920 1.00 89.44 80 VAL A CA 1
ATOM 624 C C . VAL A 1 80 ? -4.636 -7.527 -1.433 1.00 89.44 80 VAL A C 1
ATOM 626 O O . VAL A 1 80 ? -5.723 -7.729 -0.889 1.00 89.44 80 VAL A O 1
ATOM 629 N N . GLN A 1 81 ? -3.602 -7.003 -0.774 1.00 83.19 81 GLN A N 1
ATOM 630 C CA . GLN A 1 81 ? -3.690 -6.638 0.637 1.00 83.19 81 GLN A CA 1
ATOM 631 C C . GLN A 1 81 ? -4.746 -5.560 0.902 1.00 83.19 81 GLN A C 1
ATOM 633 O O . GLN A 1 81 ? -5.465 -5.665 1.889 1.00 83.19 81 GLN A O 1
ATOM 638 N N . PHE A 1 82 ? -4.898 -4.573 0.018 1.00 86.12 82 PHE A N 1
ATOM 639 C CA . PHE A 1 82 ? -5.936 -3.550 0.117 1.00 86.12 82 PHE A CA 1
ATOM 640 C C . PHE A 1 82 ? -7.334 -4.168 0.113 1.00 86.12 82 PHE A C 1
ATOM 642 O O . PHE A 1 82 ? -8.152 -3.868 0.982 1.00 86.12 82 PHE A O 1
ATOM 649 N N . VAL A 1 83 ? -7.597 -5.086 -0.822 1.00 87.62 83 VAL A N 1
ATOM 650 C CA . VAL A 1 83 ? -8.878 -5.800 -0.902 1.00 87.62 83 VAL A CA 1
ATOM 651 C C . VAL A 1 83 ? -9.116 -6.640 0.353 1.00 87.62 83 VAL A C 1
ATOM 653 O O . VAL A 1 83 ? -10.220 -6.623 0.903 1.00 87.62 83 VAL A O 1
ATOM 656 N N . LEU A 1 84 ? -8.095 -7.354 0.836 1.00 85.06 84 LEU A N 1
ATOM 657 C CA . LEU A 1 84 ? -8.194 -8.141 2.066 1.00 85.06 84 LEU A CA 1
ATOM 658 C C . LEU A 1 84 ? -8.462 -7.249 3.285 1.00 85.06 84 LEU A C 1
ATOM 660 O O . LEU A 1 84 ? -9.375 -7.542 4.054 1.00 85.06 84 LEU A O 1
ATOM 664 N N . ALA A 1 85 ? -7.735 -6.142 3.425 1.00 81.38 85 ALA A N 1
ATOM 665 C CA . ALA A 1 85 ? -7.890 -5.185 4.515 1.00 81.38 85 ALA A CA 1
ATOM 666 C C . ALA A 1 85 ? -9.270 -4.510 4.494 1.00 81.38 85 ALA A C 1
ATOM 668 O O . ALA A 1 85 ? -9.893 -4.343 5.541 1.00 81.38 85 ALA A O 1
ATOM 669 N N . LEU A 1 86 ? -9.803 -4.180 3.312 1.00 86.12 86 LEU A N 1
ATOM 670 C CA . LEU A 1 86 ? -11.168 -3.667 3.169 1.00 86.12 86 LEU A CA 1
ATOM 671 C C . LEU A 1 86 ? -12.222 -4.699 3.579 1.00 86.12 86 LEU A C 1
ATOM 673 O O . LEU A 1 86 ? -13.204 -4.342 4.235 1.00 86.12 86 LEU A O 1
ATOM 677 N N . ARG A 1 87 ? -12.025 -5.974 3.218 1.00 84.44 87 ARG A N 1
ATOM 678 C CA . ARG A 1 87 ? -12.942 -7.057 3.599 1.00 84.44 87 ARG A CA 1
ATOM 679 C C . ARG A 1 87 ? -12.938 -7.308 5.101 1.00 84.44 87 ARG A C 1
ATOM 681 O O . ARG A 1 87 ? -14.005 -7.458 5.689 1.00 84.44 87 ARG A O 1
ATOM 688 N N . THR A 1 88 ? -11.764 -7.350 5.722 1.00 80.31 88 THR A N 1
ATOM 689 C CA . THR A 1 88 ? -11.637 -7.608 7.163 1.00 80.31 88 THR A CA 1
ATOM 690 C C . THR A 1 88 ? -11.916 -6.365 8.005 1.00 80.31 88 THR A C 1
ATOM 692 O O . THR A 1 88 ? -12.229 -6.491 9.187 1.00 80.31 88 THR A O 1
ATOM 695 N N . ARG A 1 89 ? -11.850 -5.166 7.404 1.00 74.19 89 ARG A N 1
ATOM 696 C CA . ARG A 1 89 ? -11.913 -3.856 8.077 1.00 74.19 89 ARG A CA 1
ATOM 697 C C . ARG A 1 89 ? -10.917 -3.733 9.233 1.00 74.19 89 ARG A C 1
ATOM 699 O O . ARG A 1 89 ? -11.164 -2.984 10.177 1.00 74.19 89 ARG A O 1
ATOM 706 N N . THR A 1 90 ? -9.821 -4.483 9.171 1.00 67.31 90 THR A N 1
ATOM 707 C CA . THR A 1 90 ? -8.791 -4.518 10.208 1.00 67.31 90 THR A CA 1
ATOM 708 C C . THR A 1 90 ? -7.421 -4.473 9.563 1.00 67.31 90 THR A C 1
ATOM 710 O O . THR A 1 90 ? -7.103 -5.324 8.732 1.00 67.31 90 THR A O 1
ATOM 713 N N . LEU A 1 91 ? -6.610 -3.503 9.977 1.00 63.97 91 LEU A N 1
ATOM 714 C CA . LEU A 1 91 ? -5.229 -3.349 9.506 1.00 63.97 91 LEU A CA 1
ATOM 715 C C . LEU A 1 91 ? -4.252 -4.219 10.304 1.00 63.97 91 LEU A C 1
ATOM 717 O O . LEU A 1 91 ? -3.323 -4.792 9.746 1.00 63.97 91 LEU A O 1
ATOM 721 N N . PHE A 1 92 ? -4.498 -4.355 11.608 1.00 62.25 92 PHE A N 1
ATOM 722 C CA . PHE A 1 92 ? -3.707 -5.184 12.509 1.00 62.25 92 PHE A CA 1
ATOM 723 C C . PHE A 1 92 ? -4.642 -6.167 13.217 1.00 62.25 92 PHE A C 1
ATOM 725 O O . PHE A 1 92 ? -5.426 -5.739 14.075 1.00 62.25 92 PHE A O 1
ATOM 732 N N . PRO A 1 93 ? -4.595 -7.473 12.890 1.00 54.72 93 PRO A N 1
ATOM 733 C CA . PRO A 1 93 ? -5.303 -8.461 13.684 1.00 54.72 93 PRO A CA 1
ATOM 734 C C . PRO A 1 93 ? -4.804 -8.351 15.126 1.00 54.72 93 PRO A C 1
ATOM 736 O O . PRO A 1 93 ? -3.600 -8.235 15.364 1.00 54.72 93 PRO A O 1
ATOM 739 N N . ARG A 1 94 ? -5.717 -8.346 16.109 1.00 55.22 94 ARG A N 1
ATOM 740 C CA . ARG A 1 94 ? -5.313 -8.434 17.517 1.00 55.22 94 ARG A CA 1
ATOM 741 C C . ARG A 1 94 ? -4.430 -9.677 17.641 1.00 55.22 94 ARG A C 1
ATOM 743 O O . ARG A 1 94 ? -4.934 -10.785 17.474 1.00 55.22 94 ARG A O 1
ATOM 750 N N . PHE A 1 95 ? -3.156 -9.510 17.995 1.00 49.28 95 PHE A N 1
ATOM 751 C CA . PHE A 1 95 ? -2.454 -10.559 18.723 1.00 49.28 95 PHE A CA 1
ATOM 752 C C . PHE A 1 95 ? -3.231 -10.710 20.026 1.00 49.28 95 PHE A C 1
ATOM 754 O O . PHE A 1 95 ? -3.063 -9.935 20.969 1.00 49.28 95 PHE A O 1
ATOM 761 N N . ARG A 1 96 ? -4.210 -11.616 20.021 1.00 40.38 96 ARG A N 1
ATOM 762 C CA . ARG A 1 96 ? -4.921 -12.033 21.217 1.00 40.38 96 ARG A CA 1
ATOM 763 C C . ARG A 1 96 ? -3.822 -12.563 22.128 1.00 40.38 96 ARG A C 1
ATOM 765 O O . ARG A 1 96 ? -3.256 -13.611 21.835 1.00 40.38 96 ARG A O 1
ATOM 772 N N . LYS A 1 97 ? -3.446 -11.792 23.154 1.00 43.38 97 LYS A N 1
ATOM 773 C CA . LYS A 1 97 ? -2.702 -12.356 24.277 1.00 43.38 97 LYS A CA 1
ATOM 774 C C . LYS A 1 97 ? -3.584 -13.495 24.784 1.00 43.38 97 LYS A C 1
ATOM 776 O O . LYS A 1 97 ? -4.735 -13.238 25.147 1.00 43.38 97 LYS A O 1
ATOM 781 N N . ALA A 1 98 ? -3.092 -14.716 24.591 1.00 39.44 98 ALA A N 1
ATOM 782 C CA . ALA A 1 98 ? -3.632 -15.905 25.224 1.00 39.44 98 ALA A CA 1
ATOM 783 C C . ALA A 1 98 ? -3.605 -15.716 26.744 1.00 39.44 98 ALA A C 1
ATOM 785 O O . ALA A 1 98 ? -2.680 -15.011 27.220 1.00 39.44 98 ALA A O 1
#

Secondary structure (DSSP, 8-state):
-HHHHHHHHHHHHHHHHHHHHHHHSS-S-HHHHHHHHHHHHHHHHHHHHHHHHHHHHHHHHHT-HHHHHHHHHHHHHHHHHHHHHHHHT-SS------

Sequence (98 aa):
MTQAILFTALVPLALLLVLGFVLLSGRMSEAVRRRVELGLILIAYPAFILTWASQAWAYQQEGDWFMVSIMLVLIASFAVQFVLALRTRTLFPRFRKA

Foldseek 3Di:
DVVVVCCVVVVVVVVVVVLVCVLPVPPDDPVVSLVSLLVCLVPVLVVLLVVLVVVLVVCVVVVNVVSNVVSVVVSVVSVVVSVVCNVVSDPDDPPPPD